Protein AF-A0A0C3DM95-F1 (afdb_monomer_lite)

Organism: NCBI:txid1036808

Structure (mmCIF, N/CA/C/O backbone):
data_AF-A0A0C3DM95-F1
#
_entry.id   AF-A0A0C3DM95-F1
#
loop_
_atom_site.group_PDB
_atom_site.id
_atom_site.type_symbol
_atom_site.label_atom_id
_atom_site.label_alt_id
_atom_site.label_comp_id
_atom_site.label_asym_id
_atom_site.label_entity_id
_atom_site.label_seq_id
_atom_site.pdbx_PDB_ins_code
_atom_site.Cartn_x
_atom_site.Cartn_y
_atom_site.Cartn_z
_atom_site.occupancy
_atom_site.B_iso_or_equiv
_atom_site.auth_seq_id
_atom_site.auth_comp_id
_atom_site.auth_asym_id
_atom_site.auth_atom_id
_atom_site.pdbx_PDB_model_num
ATOM 1 N N . ASN A 1 1 ? -4.110 -12.977 -2.084 1.00 70.25 1 ASN A N 1
ATOM 2 C CA . ASN A 1 1 ? -5.001 -11.834 -2.363 1.00 70.25 1 ASN A CA 1
ATOM 3 C C . ASN A 1 1 ? -4.136 -10.588 -2.513 1.00 70.25 1 ASN A C 1
ATOM 5 O O . ASN A 1 1 ? -3.349 -10.355 -1.607 1.00 70.25 1 ASN A O 1
ATOM 9 N N . LEU A 1 2 ? -4.235 -9.826 -3.613 1.00 78.00 2 LEU A N 1
ATOM 10 C CA . LEU A 1 2 ? -3.469 -8.575 -3.802 1.00 78.00 2 LEU A CA 1
ATOM 11 C C . LEU A 1 2 ? -3.820 -7.512 -2.748 1.00 78.00 2 LEU A C 1
ATOM 13 O O . LEU A 1 2 ? -3.008 -6.643 -2.465 1.00 78.00 2 LEU A O 1
ATOM 17 N N . TYR A 1 3 ? -5.012 -7.613 -2.160 1.00 83.06 3 TYR A N 1
ATOM 18 C CA . TYR A 1 3 ? -5.528 -6.684 -1.156 1.00 83.06 3 TYR A CA 1
ATOM 19 C C . TYR A 1 3 ? -5.445 -7.233 0.269 1.00 83.06 3 TYR A C 1
ATOM 21 O O . TYR A 1 3 ? -6.122 -6.724 1.154 1.00 83.06 3 TYR A O 1
ATOM 29 N N . PHE A 1 4 ? -4.641 -8.275 0.509 1.00 84.06 4 PHE A N 1
ATOM 30 C CA . PHE A 1 4 ? -4.406 -8.770 1.866 1.00 84.06 4 PHE A CA 1
ATOM 31 C C . PHE A 1 4 ? -3.952 -7.609 2.779 1.00 84.06 4 PHE A C 1
ATOM 33 O O . PHE A 1 4 ? -3.126 -6.807 2.341 1.00 84.06 4 PHE A O 1
ATOM 40 N N . PRO A 1 5 ? -4.469 -7.484 4.016 1.00 89.19 5 PRO A N 1
ATOM 41 C CA . PRO A 1 5 ? -5.279 -8.441 4.784 1.00 89.19 5 PRO A CA 1
ATOM 42 C C . PRO A 1 5 ? -6.785 -8.425 4.491 1.00 89.19 5 PRO A C 1
ATOM 44 O O . PRO A 1 5 ? -7.526 -9.184 5.109 1.00 89.19 5 PRO A O 1
ATOM 47 N N . PHE A 1 6 ? -7.265 -7.583 3.583 1.00 90.62 6 PHE A N 1
ATOM 48 C CA . PHE A 1 6 ? -8.685 -7.482 3.245 1.00 90.62 6 PHE A CA 1
ATOM 49 C C . PHE A 1 6 ? -9.107 -8.614 2.301 1.00 90.62 6 PHE A C 1
ATOM 51 O O . PHE A 1 6 ? -8.266 -9.278 1.690 1.00 90.62 6 PHE A O 1
ATOM 58 N N . ALA A 1 7 ? -10.406 -8.878 2.209 1.00 90.75 7 ALA A N 1
ATOM 59 C CA . ALA A 1 7 ? -11.001 -9.930 1.394 1.00 90.75 7 ALA A CA 1
ATOM 60 C C . ALA A 1 7 ? -11.122 -9.528 -0.083 1.00 90.75 7 ALA A C 1
ATOM 62 O O . ALA A 1 7 ? -10.981 -10.382 -0.958 1.00 90.75 7 ALA A O 1
ATOM 63 N N . SER A 1 8 ? -11.310 -8.241 -0.387 1.00 90.62 8 SER A N 1
ATOM 64 C CA . SER A 1 8 ? -11.468 -7.743 -1.760 1.00 90.62 8 SER A CA 1
ATOM 65 C C . SER A 1 8 ? -10.879 -6.341 -1.961 1.00 90.62 8 SER A C 1
ATOM 67 O O . SER A 1 8 ? -10.520 -5.650 -1.007 1.00 90.62 8 SER A O 1
ATOM 69 N N . GLN A 1 9 ? -10.792 -5.913 -3.226 1.00 88.81 9 GLN A N 1
ATOM 70 C CA . GLN A 1 9 ? -10.433 -4.539 -3.588 1.00 88.81 9 GLN A CA 1
ATOM 71 C C . GLN A 1 9 ? -11.410 -3.518 -3.001 1.00 88.81 9 GLN A C 1
ATOM 73 O O . GLN A 1 9 ? -10.986 -2.487 -2.488 1.00 88.81 9 GLN A O 1
ATOM 78 N N . GLU A 1 10 ? -12.708 -3.808 -3.095 1.00 92.06 10 GLU A N 1
ATOM 79 C CA . GLU A 1 10 ? -13.789 -2.939 -2.621 1.00 92.06 10 GLU A CA 1
ATOM 80 C C . GLU A 1 10 ? -13.691 -2.735 -1.108 1.00 92.06 10 GLU A C 1
ATOM 82 O O . GLU A 1 10 ? -13.765 -1.609 -0.617 1.00 92.06 10 GLU A O 1
ATOM 87 N N . GLU A 1 11 ? -13.428 -3.817 -0.369 1.00 93.50 11 GLU A N 1
ATOM 88 C CA . GLU A 1 11 ? -13.202 -3.740 1.068 1.00 93.50 11 GLU A CA 1
ATOM 89 C C . GLU A 1 11 ? -11.944 -2.928 1.399 1.00 93.50 11 GLU A C 1
ATOM 91 O O . GLU A 1 11 ? -11.987 -2.073 2.281 1.00 93.50 11 GLU A O 1
ATOM 96 N N . TRP A 1 12 ? -10.834 -3.148 0.685 1.00 91.38 12 TRP A N 1
ATOM 97 C CA . TRP A 1 12 ? -9.610 -2.367 0.889 1.00 91.38 12 TRP A CA 1
ATOM 98 C C . TRP A 1 12 ? -9.823 -0.874 0.609 1.00 91.38 12 TRP A C 1
ATOM 100 O O . TRP A 1 12 ? -9.322 -0.040 1.359 1.00 91.38 12 TRP A O 1
ATOM 110 N N . GLN A 1 13 ? -10.585 -0.513 -0.428 1.00 91.94 13 GLN A N 1
ATOM 111 C CA . GLN A 1 13 ? -10.917 0.884 -0.726 1.00 91.94 13 GLN A CA 1
ATOM 112 C C . GLN A 1 13 ? -11.727 1.519 0.405 1.00 91.94 13 GLN A C 1
ATOM 114 O O . GLN A 1 13 ? -11.416 2.631 0.832 1.00 91.94 13 GLN A O 1
ATOM 119 N N . PHE A 1 14 ? -12.724 0.800 0.921 1.00 94.00 14 PHE A N 1
ATOM 120 C CA . PHE A 1 14 ? -13.522 1.253 2.055 1.00 94.00 14 PHE A CA 1
ATOM 121 C C . PHE A 1 14 ? -12.672 1.417 3.323 1.00 94.00 14 PHE A C 1
ATOM 123 O O . PHE A 1 14 ? -12.685 2.479 3.943 1.00 94.00 14 PHE A O 1
ATOM 130 N N . ALA A 1 15 ? -11.867 0.409 3.665 1.00 93.81 15 ALA A N 1
ATOM 131 C CA . ALA A 1 15 ? -10.940 0.445 4.792 1.00 93.81 15 ALA A CA 1
ATOM 132 C C . ALA A 1 15 ? -9.930 1.597 4.678 1.00 93.81 15 ALA A C 1
ATOM 134 O O . ALA A 1 15 ? -9.729 2.345 5.632 1.00 93.81 15 ALA A O 1
ATOM 135 N N . SER A 1 16 ? -9.331 1.776 3.499 1.00 91.62 16 SER A N 1
ATOM 136 C CA . SER A 1 16 ? -8.412 2.878 3.212 1.00 91.62 16 SER A CA 1
ATOM 137 C C . SER A 1 16 ? -9.099 4.225 3.408 1.00 91.62 16 SER A C 1
ATOM 139 O O . SER A 1 16 ? -8.566 5.088 4.102 1.00 91.62 16 SER A O 1
ATOM 141 N N . TRP A 1 17 ? -10.309 4.408 2.878 1.00 94.62 17 TRP A N 1
ATOM 142 C CA . TRP A 1 17 ? -11.058 5.644 3.083 1.00 94.62 17 TRP A CA 1
ATOM 143 C C . TRP A 1 17 ? -11.314 5.920 4.571 1.00 94.62 17 TRP A C 1
ATOM 145 O O . TRP A 1 17 ? -11.061 7.034 5.028 1.00 94.62 17 TRP A O 1
ATOM 155 N N . LEU A 1 18 ? -11.717 4.908 5.351 1.00 95.19 18 LEU A N 1
ATOM 156 C CA . LEU A 1 18 ? -11.916 5.050 6.798 1.00 95.19 18 LEU A CA 1
ATOM 157 C C . LEU A 1 18 ? -10.641 5.514 7.509 1.00 95.19 18 LEU A C 1
ATOM 159 O O . LEU A 1 18 ? -10.695 6.457 8.296 1.00 95.19 18 LEU A O 1
ATOM 163 N N . LEU A 1 19 ? -9.492 4.916 7.190 1.00 91.25 19 LEU A N 1
ATOM 164 C CA . LEU A 1 19 ? -8.204 5.260 7.802 1.00 91.25 19 LEU A CA 1
ATOM 165 C C . LEU A 1 19 ? -7.765 6.703 7.506 1.00 91.25 19 LEU A C 1
ATOM 167 O O . LEU A 1 19 ? -7.124 7.329 8.346 1.00 91.25 19 LEU A O 1
ATOM 171 N N . HIS A 1 20 ? -8.138 7.250 6.347 1.00 91.12 20 HIS A N 1
ATOM 172 C CA . HIS A 1 20 ? -7.782 8.614 5.936 1.00 91.12 20 HIS A CA 1
ATOM 173 C C . HIS A 1 20 ? -8.863 9.664 6.249 1.00 91.12 20 HIS A C 1
ATOM 175 O O . HIS A 1 20 ? -8.630 10.857 6.068 1.00 91.12 20 HIS A O 1
ATOM 181 N N . SER A 1 21 ? -10.040 9.251 6.725 1.00 91.94 21 SER A N 1
ATOM 182 C CA . SER A 1 21 ? -11.196 10.131 6.969 1.00 91.94 21 SER A CA 1
ATOM 183 C C . SER A 1 21 ? -11.113 10.974 8.252 1.00 91.94 21 SER A C 1
ATOM 185 O O . SER A 1 21 ? -12.019 11.761 8.524 1.00 91.94 21 SER A O 1
ATOM 187 N N . CYS A 1 22 ? -10.054 10.811 9.057 1.00 91.00 22 CYS A N 1
ATOM 188 C CA . CYS A 1 22 ? -9.891 11.429 10.383 1.00 91.00 22 CYS A CA 1
ATOM 189 C C . CYS A 1 22 ? -11.029 11.115 11.381 1.00 91.00 22 CYS A C 1
ATOM 191 O O . CYS A 1 22 ? -11.179 11.811 12.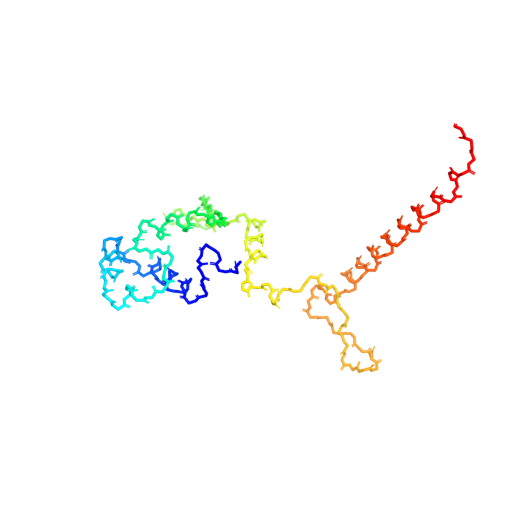387 1.00 91.00 22 CYS A O 1
ATOM 193 N N . LEU A 1 23 ? -11.832 10.075 11.127 1.00 93.31 23 LEU A N 1
ATOM 194 C CA . LEU A 1 23 ? -12.872 9.622 12.048 1.00 93.31 23 LEU A CA 1
ATOM 195 C C . LEU A 1 23 ? -12.256 9.024 13.318 1.00 93.31 23 LEU A C 1
ATOM 197 O O . LEU A 1 23 ? -11.233 8.340 13.281 1.00 93.31 23 LEU A O 1
ATOM 201 N N . SER A 1 24 ? -12.912 9.247 14.458 1.00 94.19 24 SER A N 1
ATOM 202 C CA . SER A 1 24 ? -12.552 8.549 15.693 1.00 94.19 24 SER A CA 1
ATOM 203 C C . SER A 1 24 ? -12.927 7.067 15.600 1.00 94.19 24 SER A C 1
ATOM 205 O O . SER A 1 24 ? -13.871 6.703 14.899 1.00 94.19 24 SER A O 1
ATOM 207 N N . LEU A 1 25 ? -12.242 6.205 16.360 1.00 92.38 25 LEU A N 1
ATOM 208 C CA . LEU A 1 25 ? -12.579 4.775 16.427 1.00 92.38 25 LEU A CA 1
ATOM 209 C C . LEU A 1 25 ? -14.052 4.537 16.794 1.00 92.38 25 LEU A C 1
ATOM 211 O O . LEU A 1 25 ? -14.703 3.702 16.181 1.00 92.38 25 LEU A O 1
ATOM 215 N N . ALA A 1 26 ? -14.598 5.333 17.718 1.00 95.12 26 ALA A N 1
ATOM 216 C CA . ALA A 1 26 ? -16.006 5.250 18.097 1.00 95.12 26 ALA A CA 1
ATOM 217 C C . ALA A 1 26 ? -16.958 5.641 16.951 1.00 95.12 26 ALA A C 1
ATOM 219 O O . ALA A 1 26 ? -18.026 5.050 16.804 1.00 95.12 26 ALA A O 1
ATOM 220 N N . ALA A 1 27 ? -16.584 6.624 16.122 1.00 95.75 27 ALA A N 1
ATOM 221 C CA . ALA A 1 27 ? -17.363 6.987 14.940 1.00 95.75 27 ALA A CA 1
ATOM 222 C C . ALA A 1 27 ? -17.304 5.889 13.865 1.00 95.75 27 ALA A C 1
ATOM 224 O O . ALA A 1 27 ? -18.318 5.617 13.226 1.00 95.75 27 ALA A O 1
ATOM 225 N N . ILE A 1 28 ? -16.153 5.226 13.710 1.00 95.44 28 ILE A N 1
ATOM 226 C CA . ILE A 1 28 ? -16.001 4.058 12.832 1.00 95.44 28 ILE A CA 1
ATOM 227 C C . ILE A 1 28 ? -16.876 2.900 13.332 1.00 95.44 28 ILE A C 1
ATOM 229 O O . ILE A 1 28 ? -17.626 2.338 12.542 1.00 95.44 28 ILE A O 1
ATOM 233 N N . ASP A 1 29 ? -16.852 2.584 14.629 1.00 96.12 29 ASP A N 1
ATOM 234 C CA . ASP A 1 29 ? -17.704 1.540 15.221 1.00 96.12 29 ASP A CA 1
ATOM 235 C C . ASP A 1 29 ? -19.197 1.851 15.022 1.00 96.12 29 ASP A C 1
ATOM 237 O O . ASP A 1 29 ? -19.977 0.985 14.625 1.00 96.12 29 ASP A O 1
ATOM 241 N N . SER A 1 30 ? -19.594 3.111 15.237 1.00 96.50 30 SER A N 1
ATOM 242 C CA . SER A 1 30 ? -20.963 3.581 14.998 1.00 96.50 30 SER A CA 1
ATOM 243 C C . SER A 1 30 ? -21.376 3.409 13.534 1.00 96.50 30 SER A C 1
ATOM 245 O O . SER A 1 30 ? -22.447 2.868 13.256 1.00 96.50 30 SER A O 1
ATOM 247 N N . LEU A 1 31 ? -20.508 3.780 12.588 1.00 95.06 31 LEU A N 1
ATOM 248 C CA . LEU A 1 31 ? -20.739 3.571 11.161 1.00 95.06 31 LEU A CA 1
ATOM 249 C C . LEU A 1 31 ? -20.906 2.078 10.844 1.00 95.06 31 LEU A C 1
ATOM 251 O O . LEU A 1 31 ? -21.916 1.690 10.266 1.00 95.06 31 LEU A O 1
ATOM 255 N N . LEU A 1 32 ? -19.961 1.230 11.258 1.00 94.56 32 LEU A N 1
ATOM 256 C CA . LEU A 1 32 ? -19.987 -0.214 10.991 1.00 94.56 32 LEU A CA 1
ATOM 257 C C . LEU A 1 32 ? -21.199 -0.918 11.629 1.00 94.56 32 LEU A C 1
ATOM 259 O O . LEU A 1 32 ? -21.630 -1.964 11.144 1.00 94.56 32 LEU A O 1
ATOM 263 N N . SER A 1 33 ? -21.802 -0.326 12.666 1.00 94.56 33 SER A N 1
ATOM 264 C CA . SER A 1 33 ? -23.025 -0.832 13.300 1.00 94.56 33 SER A CA 1
ATOM 265 C C . SER A 1 33 ? -24.308 -0.631 12.477 1.00 94.56 33 SER A C 1
ATOM 267 O O . SER A 1 33 ? -25.334 -1.242 12.800 1.00 94.56 33 SER A O 1
ATOM 269 N N . LEU A 1 34 ? -24.272 0.183 11.412 1.00 95.94 34 LEU A N 1
ATOM 270 C CA . LEU A 1 34 ? -25.424 0.435 10.545 1.00 95.94 34 LEU A CA 1
ATOM 271 C C . LEU A 1 34 ? -25.850 -0.838 9.797 1.00 95.94 34 LEU A C 1
ATOM 273 O O . LEU A 1 34 ? -25.033 -1.539 9.200 1.00 95.94 34 LEU A O 1
ATOM 277 N N . ASP A 1 35 ? -27.157 -1.106 9.746 1.00 93.94 35 ASP A N 1
ATOM 278 C CA . ASP A 1 35 ? -27.692 -2.348 9.164 1.00 93.94 35 ASP A CA 1
ATOM 279 C C . ASP A 1 35 ? -27.401 -2.514 7.669 1.00 93.94 35 ASP A C 1
ATOM 281 O O . ASP A 1 35 ? -27.366 -3.637 7.166 1.00 93.94 35 ASP A O 1
ATOM 285 N N . ILE A 1 36 ? -27.174 -1.409 6.954 1.00 93.12 36 ILE A N 1
ATOM 286 C CA . ILE A 1 36 ? -26.749 -1.453 5.554 1.00 93.12 36 ILE A CA 1
ATOM 287 C C . ILE A 1 36 ? -25.348 -2.060 5.413 1.00 93.12 36 ILE A C 1
ATOM 289 O O . ILE A 1 36 ? -25.127 -2.870 4.516 1.00 93.12 36 ILE A O 1
ATOM 293 N N . LEU A 1 37 ? -24.432 -1.740 6.334 1.00 91.81 37 LEU A N 1
ATOM 294 C CA . LEU A 1 37 ? -23.059 -2.240 6.318 1.00 91.81 37 LEU A CA 1
ATOM 295 C C . LEU A 1 37 ? -22.973 -3.673 6.842 1.00 91.81 37 LEU A C 1
ATOM 297 O O . LEU A 1 37 ? -22.208 -4.452 6.288 1.00 91.81 37 LEU A O 1
ATOM 301 N N . LYS A 1 38 ? -23.830 -4.076 7.792 1.00 87.50 38 LYS A N 1
ATOM 302 C CA . LYS A 1 38 ? -23.936 -5.476 8.268 1.00 87.50 38 LYS A CA 1
ATOM 303 C C . LYS A 1 38 ? -24.228 -6.502 7.173 1.00 87.50 38 LYS A C 1
ATOM 305 O O . LYS A 1 38 ? -23.969 -7.686 7.353 1.00 87.50 38 LYS A O 1
ATOM 310 N N . ARG A 1 39 ? -24.803 -6.067 6.050 1.00 88.81 39 ARG A N 1
ATOM 311 C CA . ARG A 1 39 ? -25.101 -6.933 4.899 1.00 88.81 39 ARG A CA 1
ATOM 312 C C . ARG A 1 39 ? -23.898 -7.126 3.977 1.00 88.81 39 ARG A C 1
ATOM 314 O O . ARG A 1 39 ? -23.946 -7.995 3.111 1.00 88.81 39 ARG A O 1
ATOM 321 N N . MET A 1 40 ? -22.853 -6.315 4.127 1.00 89.81 40 MET A N 1
ATOM 322 C CA . MET A 1 40 ? -21.648 -6.410 3.313 1.00 89.81 40 MET A CA 1
ATOM 323 C C . MET A 1 40 ? -20.719 -7.501 3.861 1.00 89.81 40 MET A C 1
ATOM 325 O O . MET A 1 40 ? -20.616 -7.661 5.076 1.00 89.81 40 MET A O 1
ATOM 329 N N . PRO A 1 41 ? -20.013 -8.249 2.999 1.00 89.44 41 PRO A N 1
ATOM 330 C CA . PRO A 1 41 ? -19.066 -9.272 3.430 1.00 89.44 41 PRO A CA 1
ATOM 331 C C . PRO A 1 41 ? -17.741 -8.634 3.884 1.00 89.44 41 PRO A C 1
ATOM 333 O O . PRO A 1 41 ? -16.701 -8.833 3.258 1.00 89.44 41 PRO A O 1
ATOM 336 N N . LEU A 1 42 ? -17.782 -7.830 4.950 1.00 92.00 42 LEU A N 1
ATOM 337 C CA . LEU A 1 42 ? -16.592 -7.233 5.549 1.00 92.00 42 LEU A CA 1
ATOM 338 C C . LEU A 1 42 ? -15.870 -8.251 6.432 1.00 92.00 42 LEU A C 1
ATOM 340 O O . LEU A 1 42 ? -16.467 -9.065 7.138 1.00 92.00 42 LEU A O 1
ATOM 344 N N . SER A 1 43 ? -14.550 -8.176 6.401 1.00 92.62 43 SER A N 1
ATOM 345 C CA . SER A 1 43 ? -13.637 -8.974 7.205 1.00 92.62 43 SER A CA 1
ATOM 346 C C . SER A 1 43 ? -13.360 -8.339 8.580 1.00 92.62 43 SER A C 1
ATOM 348 O O . SER A 1 43 ? -12.736 -8.972 9.434 1.00 92.62 43 SER A O 1
ATOM 350 N N . PHE A 1 44 ? -13.833 -7.112 8.819 1.00 93.88 44 PHE A N 1
ATOM 351 C CA . PHE A 1 44 ? -13.771 -6.398 10.096 1.00 93.88 44 PHE A CA 1
ATOM 352 C C . PHE A 1 44 ? -15.099 -5.689 10.391 1.00 93.88 44 PHE A C 1
ATOM 354 O O . PHE A 1 44 ? -15.776 -5.217 9.478 1.00 93.88 44 PHE A O 1
ATOM 361 N N . TRP A 1 45 ? -15.441 -5.580 11.672 1.00 94.31 45 TRP A N 1
ATOM 362 C CA . TRP A 1 45 ? -16.683 -4.972 12.162 1.00 94.31 45 TRP A CA 1
ATOM 363 C C . TRP A 1 45 ? -16.465 -3.928 13.253 1.00 94.31 45 TRP A C 1
ATOM 365 O O . TRP A 1 45 ? -17.406 -3.243 13.647 1.00 94.31 45 TRP A O 1
ATOM 375 N N . THR A 1 46 ? -15.223 -3.767 13.709 1.00 94.12 46 THR A N 1
ATOM 376 C CA . THR A 1 46 ? -14.830 -2.709 14.642 1.00 94.12 46 THR A CA 1
ATOM 377 C C . THR A 1 46 ? -13.616 -1.950 14.123 1.00 94.12 46 THR A C 1
ATOM 379 O O . THR A 1 46 ? -12.782 -2.485 13.386 1.00 94.12 46 THR A O 1
ATOM 382 N N . GLY A 1 47 ? -13.464 -0.701 14.550 1.00 93.62 47 GLY A N 1
ATOM 383 C CA . GLY A 1 47 ? -12.272 0.097 14.299 1.00 93.62 47 GLY A CA 1
ATOM 384 C C . GLY A 1 47 ? -11.011 -0.556 14.876 1.00 93.62 47 GLY A C 1
ATOM 385 O O . GLY A 1 47 ? -9.939 -0.437 14.289 1.00 93.62 47 GLY A O 1
ATOM 386 N N . LYS A 1 48 ? -11.133 -1.309 15.980 1.00 94.88 48 LYS A N 1
ATOM 387 C CA . LYS A 1 48 ? -10.020 -2.096 16.538 1.00 94.88 48 LYS A CA 1
ATOM 388 C C . LYS A 1 48 ? -9.599 -3.242 15.625 1.00 94.88 48 LYS A C 1
ATOM 390 O O . LYS A 1 48 ? -8.408 -3.434 15.418 1.00 94.88 48 LYS A O 1
ATOM 395 N N . GLU A 1 49 ? -10.549 -3.989 15.070 1.00 95.38 49 GLU A N 1
ATOM 396 C CA . GLU A 1 49 ? -10.246 -5.046 14.096 1.00 95.38 49 GLU A CA 1
ATOM 397 C C . GLU A 1 49 ? -9.621 -4.473 12.824 1.00 95.38 49 GLU A C 1
ATOM 399 O O . GLU A 1 49 ? -8.677 -5.053 12.287 1.00 95.38 49 GLU A O 1
ATOM 404 N N . LEU A 1 50 ? -10.104 -3.313 12.368 1.00 94.69 50 LEU A N 1
ATOM 405 C CA . LEU A 1 50 ? -9.501 -2.586 11.257 1.00 94.69 50 LEU A CA 1
ATOM 406 C C . LEU A 1 50 ? -8.040 -2.219 11.562 1.00 94.69 50 LEU A C 1
ATOM 408 O O . LEU A 1 50 ? -7.166 -2.506 10.747 1.00 94.69 50 LEU A O 1
ATOM 412 N N . GLN A 1 51 ? -7.759 -1.640 12.733 1.00 92.88 51 GLN A N 1
ATOM 413 C CA . GLN A 1 51 ? -6.388 -1.317 13.148 1.00 92.88 51 GLN A CA 1
ATOM 414 C C . GLN A 1 51 ? -5.507 -2.562 13.242 1.00 92.88 51 GLN A C 1
ATOM 416 O O . GLN A 1 51 ? -4.442 -2.588 12.635 1.00 92.88 51 GLN A O 1
ATOM 421 N N . ALA A 1 52 ? -5.976 -3.617 13.910 1.00 93.75 52 ALA A N 1
ATOM 422 C CA . ALA A 1 52 ? -5.236 -4.869 14.042 1.00 93.75 52 ALA A CA 1
ATOM 423 C C . ALA A 1 52 ? -4.883 -5.473 12.675 1.00 93.75 52 ALA A C 1
ATOM 425 O O . ALA A 1 52 ? -3.785 -5.987 12.482 1.00 93.75 52 ALA A O 1
ATOM 426 N N . ARG A 1 53 ? -5.784 -5.377 11.690 1.00 92.81 53 ARG A N 1
ATOM 427 C CA . ARG A 1 53 ? -5.493 -5.785 10.310 1.00 92.81 53 ARG A CA 1
ATOM 428 C C . ARG A 1 53 ? -4.409 -4.915 9.690 1.00 92.81 53 ARG A C 1
ATOM 430 O O . ARG A 1 53 ? -3.466 -5.457 9.124 1.00 92.81 53 ARG A O 1
ATOM 437 N N . VAL A 1 54 ? -4.503 -3.595 9.807 1.00 89.69 54 VAL A N 1
ATOM 438 C CA . VAL A 1 54 ? -3.471 -2.682 9.288 1.00 89.69 54 VAL A CA 1
ATOM 439 C C . VAL A 1 54 ? -2.107 -2.975 9.911 1.00 89.69 54 VAL A C 1
ATOM 441 O O . VAL A 1 54 ? -1.112 -2.972 9.198 1.00 89.69 54 VAL A O 1
ATOM 444 N N . GLU A 1 55 ? -2.054 -3.318 11.195 1.00 90.62 55 GLU A N 1
ATOM 445 C CA . GLU A 1 55 ? -0.818 -3.699 11.890 1.00 90.62 55 GLU A CA 1
ATOM 446 C C . GLU A 1 55 ? -0.185 -4.995 11.355 1.00 90.62 55 GLU A C 1
ATOM 448 O O . GLU A 1 55 ? 1.011 -5.207 11.541 1.00 90.62 55 GLU A O 1
ATOM 453 N N . THR A 1 56 ? -0.939 -5.852 10.652 1.00 88.88 56 THR A N 1
ATOM 454 C CA . THR A 1 56 ? -0.368 -7.030 9.967 1.00 88.88 56 THR A CA 1
ATOM 455 C C . THR A 1 56 ? 0.355 -6.691 8.666 1.00 88.88 56 THR A C 1
ATOM 457 O O . THR A 1 56 ? 1.073 -7.540 8.130 1.00 88.88 56 THR A O 1
ATOM 460 N N . LEU A 1 57 ? 0.156 -5.485 8.126 1.00 83.88 57 LEU A N 1
ATOM 461 C CA . LEU A 1 57 ? 0.849 -5.060 6.917 1.00 83.88 57 LEU A CA 1
ATOM 462 C C . LEU A 1 57 ? 2.341 -4.870 7.208 1.00 83.88 57 LEU A C 1
ATOM 464 O O . LEU A 1 57 ? 2.712 -4.442 8.304 1.00 83.88 57 LEU A O 1
ATOM 468 N N . PRO A 1 58 ? 3.216 -5.160 6.228 1.00 78.75 58 PRO A N 1
ATOM 469 C CA . PRO A 1 58 ? 4.625 -4.850 6.381 1.00 78.75 58 PRO A CA 1
ATOM 470 C C . PRO A 1 58 ? 4.781 -3.348 6.662 1.00 78.75 58 PRO A C 1
ATOM 472 O O . PRO A 1 58 ? 4.102 -2.534 6.025 1.00 78.75 58 PRO A O 1
ATOM 475 N N . PRO A 1 59 ? 5.657 -2.965 7.604 1.00 77.88 59 PRO A N 1
ATOM 476 C CA . PRO A 1 59 ? 5.878 -1.564 7.911 1.00 77.88 59 PRO A CA 1
ATOM 477 C C . PRO A 1 59 ? 6.352 -0.832 6.653 1.00 77.88 59 PRO A C 1
ATOM 479 O O . PRO A 1 59 ? 7.206 -1.320 5.910 1.00 77.88 59 PRO A O 1
ATOM 482 N N . GLY A 1 60 ? 5.772 0.343 6.412 1.00 80.50 60 GLY A N 1
ATOM 483 C CA . GLY A 1 60 ? 6.225 1.235 5.353 1.00 80.50 60 GLY A CA 1
ATOM 484 C C . GLY A 1 60 ? 7.602 1.840 5.659 1.00 80.50 60 GLY A C 1
ATOM 485 O O . GLY A 1 60 ? 8.138 1.660 6.755 1.00 80.50 60 GLY A O 1
ATOM 486 N N . PRO A 1 61 ? 8.177 2.598 4.711 1.00 88.00 61 PRO A N 1
ATOM 487 C CA . PRO A 1 61 ? 9.436 3.290 4.940 1.00 88.00 61 PRO A CA 1
ATOM 488 C C . PRO A 1 61 ? 9.290 4.295 6.089 1.00 88.00 61 PRO A C 1
ATOM 490 O O . PRO A 1 61 ? 8.402 5.150 6.081 1.00 88.00 61 PRO A O 1
ATOM 493 N N . THR A 1 62 ? 10.179 4.192 7.074 1.00 90.12 62 THR A N 1
ATOM 494 C CA . THR A 1 62 ? 10.165 5.055 8.259 1.00 90.12 62 THR A CA 1
ATOM 495 C C . THR A 1 62 ? 10.619 6.466 7.904 1.00 90.12 62 THR A C 1
ATOM 497 O O . THR A 1 62 ? 11.725 6.661 7.394 1.00 90.12 62 THR A O 1
ATOM 500 N N . TRP A 1 63 ? 9.794 7.459 8.242 1.00 90.75 63 TRP A N 1
ATOM 501 C CA . TRP A 1 63 ? 10.174 8.866 8.161 1.00 90.75 63 TRP A CA 1
ATOM 502 C C . TRP A 1 63 ? 11.153 9.223 9.278 1.00 90.75 63 TRP A C 1
ATOM 504 O O . TRP A 1 63 ? 10.863 9.079 10.465 1.00 90.75 63 TRP A O 1
ATOM 514 N N . LEU A 1 64 ? 12.316 9.725 8.886 1.00 93.38 64 LEU A N 1
ATOM 515 C CA . LEU A 1 64 ? 13.362 10.238 9.756 1.00 93.38 64 LEU A CA 1
ATOM 516 C C . LEU A 1 64 ? 13.362 11.762 9.696 1.00 93.38 64 LEU A C 1
ATOM 518 O O . LEU A 1 64 ? 13.099 12.356 8.652 1.0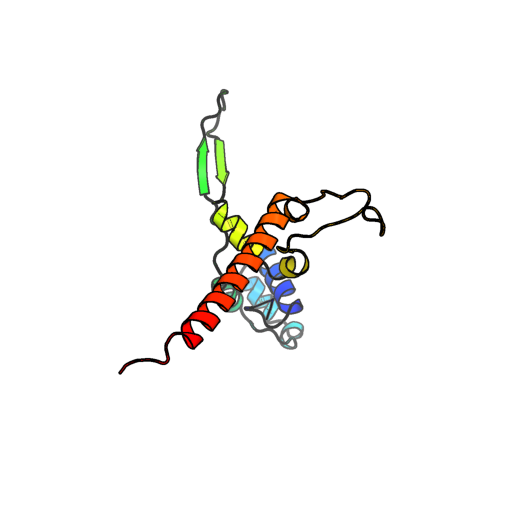0 93.38 64 LEU A O 1
ATOM 522 N N . CYS A 1 65 ? 13.694 12.399 10.815 1.00 94.44 65 CYS A N 1
ATOM 523 C CA . CYS A 1 65 ? 13.813 13.847 10.916 1.00 94.44 65 CYS A CA 1
ATOM 524 C C . CYS A 1 65 ? 15.215 14.209 11.399 1.00 94.44 65 CYS A C 1
ATOM 526 O O . CYS A 1 65 ? 15.703 13.650 12.383 1.00 94.44 65 CYS A O 1
ATOM 528 N N . LYS A 1 66 ? 15.871 15.145 10.712 1.00 94.12 66 LYS A N 1
ATOM 529 C CA . LYS A 1 66 ? 17.179 15.668 11.111 1.00 94.12 66 LYS A CA 1
ATOM 530 C C . LYS A 1 66 ? 17.159 17.199 11.109 1.00 94.12 66 LYS A C 1
ATOM 532 O O . LYS A 1 66 ? 16.742 17.780 10.105 1.00 94.12 66 LYS A O 1
ATOM 537 N N . PRO A 1 67 ? 17.624 17.866 12.181 1.00 93.81 67 PRO A N 1
ATOM 538 C CA . PRO A 1 67 ? 17.836 19.306 12.143 1.00 93.81 67 PRO A CA 1
ATOM 539 C C . PRO A 1 67 ? 18.948 19.633 11.140 1.00 93.81 67 PRO A C 1
ATOM 541 O O . PRO A 1 67 ? 19.978 18.955 11.078 1.00 93.81 67 PRO A O 1
ATOM 544 N N . MET A 1 68 ? 18.724 20.657 10.329 1.00 91.12 68 MET A N 1
ATOM 545 C CA . MET A 1 68 ? 19.649 21.121 9.309 1.00 91.12 68 MET A CA 1
ATOM 546 C C . MET A 1 68 ? 19.902 22.610 9.506 1.00 91.12 68 MET A C 1
ATOM 548 O O . MET A 1 68 ? 18.962 23.391 9.624 1.00 91.12 68 MET A O 1
ATOM 552 N N . GLU A 1 69 ? 21.179 22.983 9.482 1.00 84.94 69 GLU A N 1
ATOM 553 C CA . GLU A 1 69 ? 21.615 24.376 9.486 1.00 84.94 69 GLU A CA 1
ATOM 554 C C . GLU A 1 69 ? 21.766 24.845 8.031 1.00 84.94 69 GLU A C 1
ATOM 556 O O . GLU A 1 69 ? 22.706 24.427 7.340 1.00 84.94 69 GLU A O 1
ATOM 561 N N . PRO A 1 70 ? 20.827 25.645 7.499 1.00 84.25 70 PRO A N 1
ATOM 562 C CA . PRO A 1 70 ? 20.982 26.206 6.168 1.00 84.25 70 PRO A CA 1
ATOM 563 C C . PRO A 1 70 ? 22.148 27.203 6.144 1.00 84.25 70 PRO A C 1
ATOM 565 O O . PRO A 1 70 ? 22.457 27.866 7.127 1.00 84.25 70 PRO A O 1
ATOM 568 N N . LYS A 1 71 ? 22.787 27.362 4.978 1.00 83.81 71 LYS A N 1
ATOM 569 C CA . LYS A 1 71 ? 23.904 28.312 4.795 1.00 83.81 71 LYS A CA 1
ATOM 570 C C . LYS A 1 71 ? 23.508 29.789 4.983 1.00 83.81 71 LYS A C 1
ATOM 572 O O . LYS A 1 71 ? 24.389 30.638 5.056 1.00 83.81 71 LYS A O 1
ATOM 577 N N . GLY A 1 72 ? 22.213 30.102 5.003 1.00 83.56 72 GLY A N 1
ATOM 578 C CA . GLY A 1 72 ? 21.682 31.449 5.218 1.00 83.56 72 GLY A CA 1
ATOM 579 C C . GLY A 1 72 ? 21.020 31.583 6.588 1.00 83.56 72 GLY A C 1
ATOM 580 O O . GLY A 1 72 ? 20.577 30.594 7.162 1.00 83.56 72 GLY A O 1
ATOM 581 N N . ALA A 1 73 ? 20.920 32.811 7.096 1.00 80.75 73 ALA A N 1
ATOM 582 C CA . ALA A 1 73 ? 20.295 33.070 8.388 1.00 80.75 73 ALA A CA 1
ATOM 583 C C . ALA A 1 73 ? 18.786 32.764 8.347 1.00 80.75 73 ALA A C 1
ATOM 585 O O . ALA A 1 73 ? 18.010 33.483 7.716 1.00 80.75 73 ALA A O 1
ATOM 586 N N . THR A 1 74 ? 18.362 31.717 9.052 1.00 81.38 74 THR A N 1
ATOM 587 C CA . THR A 1 74 ? 16.952 31.412 9.323 1.00 81.38 74 THR A CA 1
ATOM 588 C C . THR A 1 74 ? 16.642 31.652 10.795 1.00 81.38 74 THR A C 1
ATOM 590 O O . THR A 1 74 ? 17.427 31.298 11.666 1.00 81.38 74 THR A O 1
ATOM 593 N N . LYS A 1 75 ? 15.479 32.248 11.092 1.00 83.00 75 LYS A N 1
ATOM 594 C CA . LYS A 1 75 ? 15.044 32.495 12.481 1.00 83.00 75 LYS A CA 1
ATOM 595 C C . LYS A 1 75 ? 14.749 31.209 13.263 1.00 83.00 75 LYS A C 1
ATOM 597 O O . LYS A 1 75 ? 14.868 31.213 14.480 1.00 83.00 75 LYS A O 1
ATOM 602 N N . ASN A 1 76 ? 14.366 30.141 12.564 1.00 84.56 76 ASN A N 1
ATOM 603 C CA . ASN A 1 76 ? 13.980 28.859 13.146 1.00 84.56 76 ASN A CA 1
ATOM 604 C C . ASN A 1 76 ? 14.869 27.743 12.583 1.00 84.56 76 ASN A C 1
ATOM 606 O O . ASN A 1 76 ? 15.294 27.822 11.427 1.00 84.56 76 ASN A O 1
ATOM 610 N N . THR A 1 77 ? 15.090 26.691 13.374 1.00 84.62 77 THR A N 1
ATOM 611 C CA . THR A 1 77 ? 15.744 25.458 12.920 1.00 84.62 77 THR A CA 1
ATOM 612 C C . THR A 1 77 ? 14.923 24.811 11.807 1.00 84.62 77 THR A C 1
ATOM 614 O O . THR A 1 77 ? 13.714 24.614 11.942 1.00 84.62 77 THR A O 1
ATOM 617 N N . VAL A 1 78 ? 15.578 24.478 10.695 1.00 90.56 78 VAL A N 1
ATOM 618 C CA . VAL A 1 78 ? 14.944 23.768 9.581 1.00 90.56 78 VAL A CA 1
ATOM 619 C C . VAL A 1 78 ? 15.069 22.269 9.827 1.00 90.56 78 VAL A C 1
ATOM 621 O O . VAL A 1 78 ? 16.149 21.766 10.127 1.00 90.56 78 VAL A O 1
ATOM 624 N N . HIS A 1 79 ? 13.966 21.540 9.682 1.00 93.00 79 HIS A N 1
ATOM 625 C CA . HIS A 1 79 ? 13.941 20.087 9.820 1.00 93.00 79 HIS A CA 1
ATOM 626 C C . HIS A 1 79 ? 13.866 19.425 8.442 1.00 93.00 79 HIS A C 1
ATOM 628 O O . HIS A 1 79 ? 12.960 19.709 7.660 1.00 93.00 79 HIS A O 1
ATOM 634 N N . LEU A 1 80 ? 14.818 18.538 8.148 1.00 92.94 80 LEU A N 1
ATOM 635 C CA . LEU A 1 80 ? 14.796 17.681 6.968 1.00 92.94 80 LEU A CA 1
ATOM 636 C C . LEU A 1 80 ? 14.085 16.374 7.312 1.00 92.94 80 LEU A C 1
ATOM 638 O O . LEU A 1 80 ? 14.579 15.600 8.135 1.00 92.94 80 LEU A O 1
ATOM 642 N N . PHE A 1 81 ? 12.968 16.124 6.636 1.00 93.69 81 PHE A N 1
ATOM 643 C CA . PHE A 1 81 ? 12.271 14.844 6.671 1.00 93.69 81 PHE A CA 1
ATOM 644 C C . PHE A 1 81 ? 12.715 13.992 5.484 1.00 93.69 81 PHE A C 1
ATOM 646 O O . PHE A 1 81 ? 12.693 14.454 4.344 1.00 93.69 81 PHE A O 1
ATOM 653 N N . TYR A 1 82 ? 13.147 12.763 5.743 1.00 93.00 82 TYR A N 1
ATOM 654 C CA . TYR A 1 82 ? 13.619 11.840 4.713 1.00 93.00 82 TYR A CA 1
ATOM 655 C C . TYR A 1 82 ? 13.347 10.391 5.113 1.00 93.00 82 TYR A C 1
ATOM 657 O O . TYR A 1 82 ? 13.198 10.089 6.292 1.00 93.00 82 TYR A O 1
ATOM 665 N N . CYS A 1 83 ? 13.325 9.490 4.137 1.00 93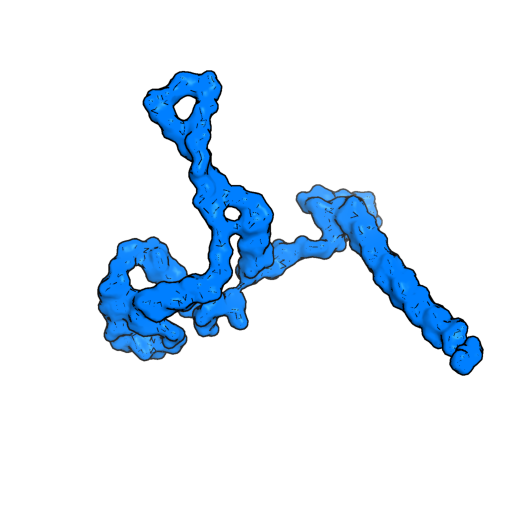.56 83 CYS A N 1
ATOM 666 C CA . CYS A 1 83 ? 13.251 8.049 4.362 1.00 93.56 83 CYS A CA 1
ATOM 667 C C . CYS A 1 83 ? 14.513 7.375 3.817 1.00 93.56 83 CYS A C 1
ATOM 669 O O . CYS A 1 83 ? 15.185 7.916 2.934 1.00 93.56 83 CYS A O 1
ATOM 671 N N . GLN A 1 84 ? 14.832 6.184 4.323 1.00 91.88 84 GLN A N 1
ATOM 672 C CA . GLN A 1 84 ? 15.900 5.373 3.744 1.00 91.88 84 GLN A CA 1
ATOM 673 C C . GLN A 1 84 ? 15.505 4.931 2.332 1.00 91.88 84 GLN A C 1
ATOM 675 O O . GLN A 1 84 ? 14.446 4.343 2.121 1.00 91.88 84 GLN A O 1
ATOM 680 N N . LEU A 1 85 ? 16.370 5.220 1.356 1.00 90.69 85 LEU A N 1
ATOM 681 C CA . LEU A 1 85 ? 16.067 5.008 -0.061 1.00 90.69 85 LEU A CA 1
ATOM 682 C C . LEU A 1 85 ? 15.741 3.542 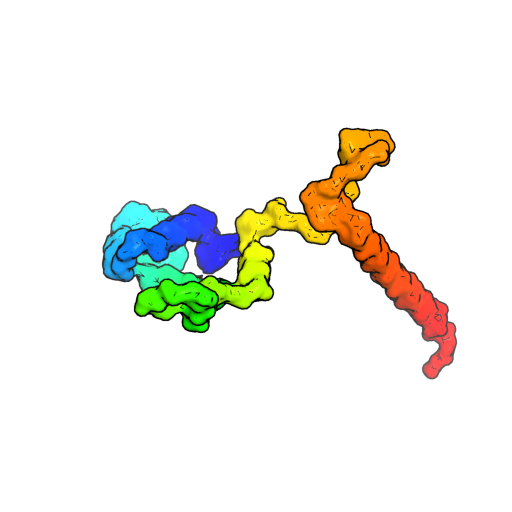-0.378 1.00 90.69 85 LEU A C 1
ATOM 684 O O . LEU A 1 85 ? 14.819 3.275 -1.144 1.00 90.69 85 LEU A O 1
ATOM 688 N N . LEU A 1 86 ? 16.483 2.600 0.213 1.00 89.31 86 LEU A N 1
ATOM 689 C CA . LEU A 1 86 ? 16.264 1.169 -0.008 1.00 89.31 86 LEU A CA 1
ATOM 690 C C . LEU A 1 86 ? 14.887 0.720 0.493 1.00 89.31 86 LEU A C 1
ATOM 692 O O . LEU A 1 86 ? 14.191 0.015 -0.235 1.00 89.31 86 LEU A O 1
ATOM 696 N N . ASP A 1 87 ? 14.460 1.201 1.661 1.00 87.56 87 ASP A N 1
ATOM 697 C CA . ASP A 1 87 ? 13.144 0.885 2.224 1.00 87.56 87 ASP A CA 1
ATOM 698 C C . ASP A 1 87 ? 12.024 1.436 1.334 1.00 87.56 87 ASP A C 1
ATOM 700 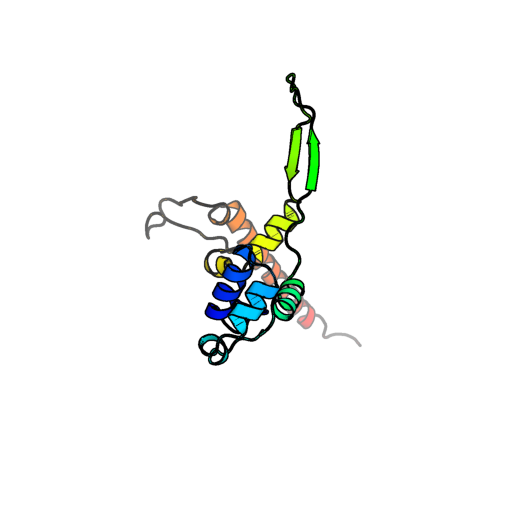O O . ASP A 1 87 ? 11.038 0.752 1.064 1.00 87.56 87 ASP A O 1
ATOM 704 N N . CYS A 1 88 ? 12.195 2.654 0.806 1.00 89.38 88 CYS A N 1
ATOM 705 C CA . CYS A 1 88 ? 11.251 3.237 -0.145 1.00 89.38 88 CYS A CA 1
ATOM 706 C C . CYS A 1 88 ? 11.150 2.420 -1.434 1.00 89.38 88 CYS A C 1
ATOM 708 O O . CYS A 1 88 ? 10.044 2.165 -1.906 1.00 89.38 88 CYS A O 1
ATOM 710 N N . ILE A 1 89 ? 12.286 2.005 -2.004 1.00 88.06 89 ILE A N 1
ATOM 711 C CA . ILE A 1 89 ? 12.305 1.183 -3.219 1.00 88.06 89 ILE A CA 1
ATOM 712 C C . ILE A 1 89 ? 11.630 -0.160 -2.938 1.00 88.06 89 ILE A C 1
ATOM 714 O O . ILE A 1 89 ? 10.762 -0.570 -3.701 1.00 88.06 89 ILE A O 1
ATOM 718 N N . GLN A 1 90 ? 11.962 -0.828 -1.835 1.00 85.19 90 GLN A N 1
ATOM 719 C CA . GLN A 1 90 ? 11.350 -2.104 -1.473 1.00 85.19 90 GLN A CA 1
ATOM 720 C C . GLN A 1 90 ? 9.833 -1.977 -1.272 1.00 85.19 90 GLN A C 1
ATOM 722 O O . GLN A 1 90 ? 9.075 -2.814 -1.765 1.00 85.19 90 GLN A O 1
ATOM 727 N N . ALA A 1 91 ? 9.370 -0.914 -0.614 1.00 85.25 91 ALA A N 1
ATOM 728 C CA . ALA A 1 91 ? 7.945 -0.644 -0.445 1.00 85.25 91 ALA A CA 1
ATOM 729 C C . ALA A 1 91 ? 7.248 -0.371 -1.789 1.00 85.25 91 ALA A C 1
ATOM 731 O O . ALA A 1 91 ? 6.177 -0.910 -2.052 1.00 85.25 91 ALA A O 1
ATOM 732 N N . LEU A 1 92 ? 7.879 0.401 -2.677 1.00 85.81 92 LEU A N 1
ATOM 733 C CA . LEU A 1 92 ? 7.333 0.696 -4.002 1.00 85.81 92 LEU A CA 1
ATOM 734 C C . LEU A 1 92 ? 7.236 -0.569 -4.865 1.00 85.81 92 LEU A C 1
ATOM 736 O O . LEU A 1 92 ? 6.206 -0.828 -5.479 1.00 85.81 92 LEU A O 1
ATOM 740 N N . LEU A 1 93 ? 8.295 -1.379 -4.892 1.00 83.88 93 LEU A N 1
ATOM 741 C CA . LEU A 1 93 ? 8.360 -2.591 -5.710 1.00 83.88 93 LEU A CA 1
ATOM 742 C C . LEU A 1 93 ? 7.488 -3.731 -5.178 1.00 83.88 93 LEU A C 1
ATOM 744 O O . LEU A 1 93 ? 7.074 -4.592 -5.950 1.00 83.88 93 LEU A O 1
ATOM 748 N N . SER A 1 94 ? 7.194 -3.739 -3.879 1.00 79.50 94 SER A N 1
ATOM 749 C CA . SER A 1 94 ? 6.260 -4.696 -3.280 1.00 79.50 94 SER A CA 1
ATOM 750 C C . SER A 1 94 ? 4.793 -4.292 -3.454 1.00 79.50 94 SER A C 1
ATOM 752 O O . SER A 1 94 ? 3.910 -5.092 -3.147 1.00 79.50 94 SER A O 1
ATOM 754 N N . HIS A 1 95 ? 4.514 -3.093 -3.982 1.00 80.69 95 HIS A N 1
ATOM 755 C CA . HIS A 1 95 ? 3.157 -2.586 -4.119 1.00 80.69 95 HIS A CA 1
ATOM 756 C C . HIS A 1 95 ? 2.370 -3.359 -5.200 1.00 80.69 95 HIS A C 1
ATOM 758 O O . HIS A 1 95 ? 2.654 -3.215 -6.394 1.00 80.69 95 HIS A O 1
ATOM 764 N N . PRO A 1 96 ? 1.308 -4.108 -4.840 1.00 76.12 96 PRO A N 1
ATOM 765 C CA . PRO A 1 96 ? 0.605 -4.986 -5.779 1.00 76.12 96 PRO A CA 1
ATOM 766 C C . PRO A 1 96 ? -0.011 -4.249 -6.975 1.00 76.12 96 PRO A C 1
ATOM 768 O O . PRO A 1 96 ? 0.007 -4.762 -8.090 1.00 76.12 96 PRO A O 1
ATOM 771 N N . LEU A 1 97 ? -0.503 -3.019 -6.767 1.00 80.19 97 LEU A N 1
ATOM 772 C CA . LEU A 1 97 ? -1.052 -2.187 -7.851 1.00 80.19 97 LEU A CA 1
ATOM 773 C C . LEU A 1 97 ? -0.007 -1.756 -8.890 1.00 80.19 97 LEU A C 1
ATOM 775 O O . LEU A 1 97 ? -0.376 -1.434 -10.013 1.00 80.19 97 LEU A O 1
ATOM 779 N N . LEU A 1 98 ? 1.280 -1.737 -8.534 1.00 82.75 98 LEU A N 1
ATOM 780 C CA . LEU A 1 98 ? 2.345 -1.363 -9.461 1.00 82.75 98 LEU A CA 1
ATOM 781 C C . LEU A 1 98 ? 2.912 -2.572 -10.205 1.00 82.75 98 LEU A C 1
ATOM 783 O O . LEU A 1 98 ? 3.524 -2.392 -11.253 1.00 82.75 98 LEU A O 1
ATOM 787 N N . ALA A 1 99 ? 2.671 -3.795 -9.723 1.00 80.69 99 ALA A N 1
ATOM 788 C CA . ALA A 1 99 ? 3.202 -5.013 -10.330 1.00 80.69 99 ALA A CA 1
ATOM 789 C C . ALA A 1 99 ? 2.918 -5.142 -11.845 1.00 80.69 99 ALA A C 1
ATOM 791 O O . ALA A 1 99 ? 3.840 -5.512 -12.569 1.00 80.69 99 ALA A O 1
ATOM 792 N N . PRO A 1 100 ? 1.727 -4.788 -12.379 1.00 85.62 100 PRO A N 1
ATOM 793 C CA . PRO A 1 100 ? 1.477 -4.830 -13.826 1.00 85.62 100 PRO A CA 1
ATOM 794 C C . PRO A 1 100 ? 2.226 -3.751 -14.623 1.00 85.62 100 PRO A C 1
ATOM 796 O O . PRO A 1 100 ? 2.388 -3.878 -15.834 1.00 85.62 100 PRO A O 1
ATOM 799 N N . HIS A 1 101 ? 2.649 -2.676 -13.958 1.00 85.25 101 HIS A N 1
ATOM 800 C CA . HIS A 1 101 ? 3.296 -1.511 -14.565 1.00 85.25 101 HIS A CA 1
ATOM 801 C C . HIS A 1 101 ? 4.819 -1.531 -14.423 1.00 85.25 101 HIS A C 1
ATOM 803 O O . HIS A 1 101 ? 5.503 -0.705 -15.023 1.00 85.25 101 HIS A O 1
ATOM 809 N N . ILE A 1 102 ? 5.362 -2.468 -13.646 1.00 83.75 102 ILE A N 1
ATOM 810 C CA . ILE A 1 102 ? 6.797 -2.626 -13.448 1.00 83.75 102 ILE A CA 1
ATOM 811 C C . ILE A 1 102 ? 7.270 -3.814 -14.286 1.00 83.75 102 ILE A C 1
ATOM 813 O O . ILE A 1 102 ? 6.923 -4.964 -14.030 1.00 83.75 102 ILE A O 1
ATOM 817 N N . SER A 1 103 ? 8.116 -3.541 -15.277 1.00 84.25 103 SER A N 1
ATOM 818 C CA . SER A 1 103 ? 8.873 -4.571 -15.986 1.00 84.25 103 SER A CA 1
ATOM 819 C C . SER A 1 103 ? 10.333 -4.462 -15.584 1.00 84.25 103 SER A C 1
ATOM 821 O O . SER A 1 103 ? 10.887 -3.372 -15.616 1.00 84.25 103 SER A O 1
ATOM 823 N N . PHE A 1 104 ? 10.961 -5.584 -15.234 1.00 84.56 104 PHE A N 1
ATOM 824 C CA . PHE A 1 104 ? 12.407 -5.665 -14.991 1.00 84.56 104 PHE A CA 1
ATOM 825 C C . PHE A 1 104 ? 13.152 -6.363 -16.119 1.00 84.56 104 PHE A C 1
ATOM 827 O O . PHE A 1 104 ? 14.327 -6.690 -15.974 1.00 84.56 104 PHE A O 1
ATOM 834 N N . THR A 1 105 ? 12.473 -6.642 -17.228 1.00 87.88 105 THR A N 1
ATOM 835 C CA . THR A 1 105 ? 13.061 -7.359 -18.351 1.00 87.88 105 THR A CA 1
ATOM 836 C C . THR A 1 105 ? 13.659 -6.351 -19.322 1.00 87.88 105 THR A C 1
ATOM 838 O O . THR A 1 105 ? 12.915 -5.550 -19.899 1.00 87.88 105 THR A O 1
ATOM 841 N N . PRO A 1 106 ? 14.987 -6.371 -19.531 1.00 91.12 106 PRO A N 1
ATOM 842 C CA . PRO A 1 106 ? 15.592 -5.595 -20.594 1.00 91.12 106 PRO A CA 1
ATOM 843 C C . PRO A 1 106 ? 14.937 -5.887 -21.946 1.00 91.12 106 PRO A C 1
ATOM 845 O O . PRO A 1 106 ? 14.664 -7.035 -22.306 1.00 91.12 106 PRO A O 1
ATOM 848 N N . ARG A 1 107 ? 14.679 -4.836 -22.719 1.00 88.38 107 ARG A N 1
ATOM 849 C CA . ARG A 1 107 ? 13.959 -4.931 -23.993 1.00 88.38 107 ARG A CA 1
ATOM 850 C C . ARG A 1 107 ? 14.654 -4.111 -25.065 1.00 88.38 107 ARG A C 1
ATOM 852 O O . ARG A 1 107 ? 15.266 -3.090 -24.781 1.00 88.38 107 ARG A O 1
ATOM 859 N N . ARG A 1 108 ? 14.540 -4.545 -26.319 1.00 89.69 108 ARG A N 1
ATOM 860 C CA . ARG A 1 108 ? 14.951 -3.731 -27.468 1.00 89.69 108 ARG A CA 1
ATOM 861 C C . ARG A 1 108 ? 13.715 -3.179 -28.147 1.00 89.69 108 ARG A C 1
ATOM 863 O O . ARG A 1 108 ? 12.888 -3.956 -28.622 1.00 89.69 108 ARG A O 1
ATOM 870 N N . VAL A 1 109 ? 13.617 -1.859 -28.204 1.00 89.50 109 VAL A N 1
ATOM 871 C CA . VAL A 1 109 ? 12.501 -1.158 -28.836 1.00 89.50 109 VAL A CA 1
ATOM 872 C C . VAL A 1 109 ? 13.020 -0.492 -30.102 1.00 89.50 109 VAL A C 1
ATOM 874 O O . VAL A 1 109 ? 14.037 0.194 -30.079 1.00 89.50 109 VAL A O 1
ATOM 877 N N . TRP A 1 110 ? 12.343 -0.709 -31.223 1.00 91.31 110 TRP A N 1
ATOM 878 C CA . TRP A 1 110 ? 12.780 -0.214 -32.526 1.00 91.31 110 TRP A CA 1
ATOM 879 C C . TRP A 1 110 ? 11.726 0.711 -33.117 1.00 91.31 110 TRP A C 1
ATOM 881 O O . TRP A 1 110 ? 10.534 0.473 -32.943 1.00 91.31 110 TRP A O 1
ATOM 891 N N . THR A 1 111 ? 12.158 1.735 -33.853 1.00 90.75 111 THR A N 1
ATOM 892 C CA . THR A 1 111 ? 11.249 2.676 -34.532 1.00 90.75 111 THR A CA 1
ATOM 893 C C . THR A 1 111 ? 10.444 2.029 -35.657 1.00 90.75 111 THR A C 1
ATOM 895 O O . THR A 1 111 ? 9.387 2.532 -36.026 1.00 90.75 111 THR A O 1
ATOM 898 N N . SER A 1 112 ? 10.934 0.926 -36.226 1.00 89.69 112 SER A N 1
ATOM 899 C CA . SER A 1 112 ? 10.280 0.209 -37.319 1.00 89.69 112 SER A CA 1
ATOM 900 C C . SER A 1 112 ? 10.622 -1.281 -37.308 1.00 89.69 112 SER A C 1
ATOM 902 O O . SER A 1 112 ? 11.599 -1.711 -36.688 1.00 89.69 112 SER A O 1
ATOM 904 N N . ALA A 1 113 ? 9.847 -2.077 -38.054 1.00 86.94 113 ALA A N 1
ATOM 905 C CA . ALA A 1 113 ? 10.097 -3.510 -38.234 1.00 86.94 113 ALA A CA 1
ATOM 906 C C . ALA A 1 113 ? 11.472 -3.809 -38.865 1.00 86.94 113 ALA A C 1
ATOM 908 O O . ALA A 1 113 ? 12.056 -4.857 -38.596 1.00 86.94 113 ALA A O 1
ATOM 909 N N . ALA A 1 114 ? 12.020 -2.866 -39.640 1.00 89.44 114 ALA A N 1
ATOM 910 C CA . ALA A 1 114 ? 13.359 -2.960 -40.218 1.00 89.44 114 ALA A CA 1
ATOM 911 C C . ALA A 1 114 ? 14.491 -2.755 -39.186 1.00 89.44 114 ALA A C 1
ATOM 913 O O . ALA A 1 114 ? 15.657 -2.910 -39.535 1.00 89.44 114 ALA A O 1
ATOM 914 N N . LYS A 1 115 ? 14.165 -2.427 -37.921 1.00 87.94 115 LYS A N 1
ATOM 915 C CA . LYS A 1 115 ? 15.113 -2.256 -36.800 1.00 87.94 115 LYS A CA 1
ATOM 916 C C . LYS A 1 115 ? 16.246 -1.264 -37.089 1.00 87.94 115 LYS A C 1
ATOM 918 O O . LYS A 1 115 ? 17.377 -1.460 -36.660 1.00 87.94 115 LYS A O 1
ATOM 923 N N . ILE A 1 116 ? 15.924 -0.194 -37.815 1.00 83.81 116 ILE A N 1
ATOM 924 C CA . ILE A 1 116 ? 16.908 0.788 -38.293 1.00 83.81 116 ILE A CA 1
ATOM 925 C C . ILE A 1 116 ? 17.405 1.671 -37.141 1.00 83.81 116 ILE A C 1
ATOM 927 O O . ILE A 1 116 ? 18.608 1.862 -36.991 1.00 83.81 116 ILE A O 1
ATOM 931 N N . CYS A 1 117 ? 16.491 2.167 -36.300 1.00 87.12 117 CYS A N 1
ATOM 932 C CA . CYS A 1 117 ? 16.834 2.985 -35.137 1.00 87.12 117 CYS A CA 1
ATOM 933 C C . CYS A 1 117 ? 16.289 2.349 -33.858 1.00 87.12 117 CYS A C 1
ATOM 935 O O . CYS A 1 117 ? 15.114 1.977 -33.783 1.00 87.12 117 CYS A O 1
ATOM 937 N N . TRP A 1 118 ? 17.149 2.239 -32.847 1.00 86.69 118 TRP A N 1
ATOM 938 C CA . TRP A 1 118 ? 16.765 1.821 -31.501 1.00 86.69 118 TRP A CA 1
ATOM 939 C C . TRP A 1 118 ? 16.256 3.038 -30.720 1.00 86.69 118 TRP A C 1
ATOM 941 O O . TRP A 1 118 ? 16.874 4.101 -30.742 1.00 86.69 118 TRP A O 1
ATOM 951 N N . ILE A 1 119 ? 15.131 2.869 -30.035 1.00 90.38 119 ILE A N 1
ATOM 952 C CA . ILE A 1 119 ? 14.562 3.809 -29.070 1.00 90.38 119 ILE A CA 1
ATOM 953 C C . ILE A 1 119 ? 15.094 3.524 -27.656 1.00 90.38 119 ILE A C 1
ATOM 955 O O . ILE A 1 119 ? 14.907 2.424 -27.134 1.00 90.38 119 ILE A O 1
ATOM 959 N N . TYR A 1 120 ? 15.703 4.535 -27.032 1.00 90.81 120 TYR A N 1
ATOM 960 C CA . TYR A 1 120 ? 16.109 4.505 -25.626 1.00 90.81 120 TYR A CA 1
ATOM 961 C C . TYR A 1 120 ? 15.175 5.397 -24.799 1.00 90.81 120 TYR A C 1
ATOM 963 O O . TYR A 1 120 ? 15.315 6.617 -24.818 1.00 90.81 120 TYR A O 1
ATOM 971 N N . ASP A 1 121 ? 14.202 4.795 -24.118 1.00 88.06 121 ASP A N 1
ATOM 972 C CA . ASP A 1 121 ? 13.192 5.473 -23.288 1.00 88.06 121 ASP A CA 1
ATOM 973 C C . ASP A 1 121 ? 13.472 5.313 -21.783 1.00 88.06 121 ASP A C 1
ATOM 975 O O . ASP A 1 121 ? 13.328 6.254 -21.008 1.00 88.06 121 ASP A O 1
ATOM 979 N N . GLU A 1 122 ? 13.930 4.131 -21.374 1.00 88.50 122 GLU A N 1
ATOM 980 C CA . GLU A 1 122 ? 14.211 3.760 -19.983 1.00 88.50 122 GLU A CA 1
ATOM 981 C C . GLU A 1 122 ? 15.555 3.031 -19.858 1.00 88.50 122 GLU A C 1
ATOM 983 O O . GLU A 1 122 ? 16.079 2.492 -20.834 1.00 88.50 122 GLU A O 1
ATOM 988 N N . TRP A 1 123 ? 16.090 2.901 -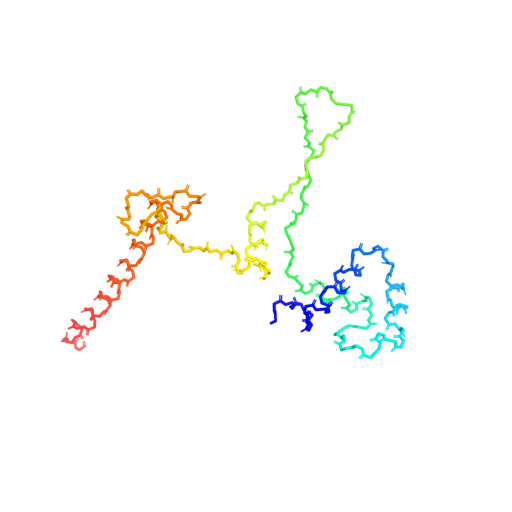18.637 1.00 88.50 123 TRP A N 1
ATOM 989 C CA . TRP A 1 123 ? 17.314 2.122 -18.385 1.00 88.50 123 TRP A CA 1
ATOM 990 C C . TRP A 1 123 ? 17.259 0.701 -18.976 1.00 88.50 123 TRP A C 1
ATOM 992 O O . TRP A 1 123 ? 18.231 0.225 -19.564 1.00 88.50 123 TRP A O 1
ATOM 1002 N N . LEU A 1 124 ? 16.100 0.040 -18.884 1.00 89.88 124 LEU A N 1
ATOM 1003 C CA . LEU A 1 124 ? 15.883 -1.323 -19.383 1.00 89.88 124 LEU A CA 1
ATOM 1004 C C . LEU A 1 124 ? 15.847 -1.427 -20.914 1.00 89.88 124 LEU A C 1
ATOM 1006 O O . LEU A 1 124 ? 15.999 -2.524 -21.450 1.00 89.88 124 LEU A O 1
ATOM 1010 N N . SER A 1 125 ? 15.696 -0.310 -21.623 1.00 90.94 125 SER A N 1
ATOM 1011 C CA . SER A 1 125 ? 15.859 -0.253 -23.080 1.00 90.94 125 SER A CA 1
ATOM 1012 C C . SER A 1 125 ? 17.321 -0.109 -23.515 1.00 90.94 125 SER A C 1
ATOM 1014 O O . SER A 1 125 ? 17.629 -0.191 -24.701 1.00 90.94 125 SER A O 1
ATOM 1016 N N . GLY A 1 126 ? 18.234 0.117 -22.566 1.00 90.69 126 GLY A N 1
ATOM 1017 C CA . GLY A 1 126 ? 19.643 0.378 -22.819 1.00 90.69 126 GLY A CA 1
ATOM 1018 C C . GLY A 1 126 ? 20.462 -0.863 -23.174 1.00 90.69 126 GLY A C 1
ATOM 1019 O O . GLY A 1 126 ? 20.197 -1.981 -22.725 1.00 90.69 126 GLY A O 1
ATOM 1020 N N . ASN A 1 127 ? 21.558 -0.636 -23.906 1.00 89.44 127 ASN A N 1
ATOM 1021 C CA . ASN A 1 127 ? 22.549 -1.669 -24.230 1.00 89.44 127 ASN A CA 1
ATOM 1022 C C . ASN A 1 127 ? 23.079 -2.385 -22.988 1.00 89.44 127 ASN A C 1
ATOM 1024 O O . ASN A 1 127 ? 23.267 -3.597 -23.006 1.00 89.44 127 ASN A O 1
ATOM 1028 N N . HIS A 1 128 ? 23.325 -1.640 -21.910 1.00 88.44 128 HIS A N 1
ATOM 1029 C CA . HIS A 1 128 ? 23.905 -2.204 -20.700 1.00 88.44 128 HIS A CA 1
ATOM 1030 C C . HIS A 1 128 ? 22.961 -3.216 -20.036 1.00 88.44 128 HIS A C 1
ATOM 1032 O O . HIS A 1 128 ? 23.363 -4.350 -19.784 1.00 88.44 128 HIS A O 1
ATOM 1038 N N . ALA A 1 129 ? 21.690 -2.848 -19.844 1.00 89.06 129 ALA A N 1
ATOM 1039 C CA . ALA A 1 129 ? 20.671 -3.745 -19.308 1.00 89.06 129 ALA A CA 1
ATOM 1040 C C . ALA A 1 129 ? 20.498 -4.995 -20.192 1.00 89.06 129 ALA A C 1
ATOM 1042 O O . ALA A 1 129 ? 20.481 -6.119 -19.688 1.00 89.06 129 ALA A O 1
ATOM 1043 N N . TRP A 1 130 ? 20.468 -4.821 -21.518 1.00 87.25 130 TRP A N 1
ATOM 1044 C CA . TRP A 1 130 ? 20.410 -5.937 -22.464 1.00 87.25 130 TRP A CA 1
ATOM 1045 C C . TRP A 1 130 ? 21.615 -6.879 -22.348 1.00 87.25 130 TRP A C 1
ATOM 1047 O O . TRP A 1 130 ? 21.460 -8.100 -22.304 1.00 87.25 130 TRP A O 1
ATOM 1057 N N . ASN A 1 131 ? 22.824 -6.326 -22.283 1.00 89.50 131 ASN A N 1
ATOM 1058 C CA . ASN A 1 131 ? 24.052 -7.110 -22.192 1.00 89.50 131 ASN A CA 1
ATOM 1059 C C . ASN A 1 131 ? 24.122 -7.901 -20.880 1.00 89.50 131 ASN A C 1
ATOM 1061 O O . ASN A 1 131 ? 24.564 -9.048 -20.899 1.00 89.50 131 ASN A O 1
ATOM 1065 N N . ILE A 1 132 ? 23.625 -7.340 -19.771 1.00 86.25 132 ILE A N 1
ATOM 1066 C CA . ILE A 1 132 ? 23.467 -8.064 -18.501 1.00 86.25 132 ILE A CA 1
ATOM 1067 C C . ILE A 1 132 ? 22.536 -9.271 -18.683 1.00 86.25 132 ILE A C 1
ATOM 1069 O O . ILE A 1 132 ? 22.899 -10.377 -18.283 1.00 86.25 132 ILE A O 1
ATOM 1073 N N . GLN A 1 133 ? 21.376 -9.098 -19.329 1.00 82.56 133 GLN A N 1
ATOM 1074 C CA . GLN A 1 133 ? 20.442 -10.203 -19.587 1.00 82.56 133 GLN A CA 1
ATOM 1075 C C . GLN A 1 133 ? 21.077 -11.306 -20.443 1.00 82.56 133 GLN A C 1
ATOM 1077 O O . GLN A 1 133 ? 20.968 -12.484 -20.102 1.00 82.56 133 GLN A O 1
ATOM 1082 N N . VAL A 1 134 ? 21.760 -10.947 -21.534 1.00 82.44 134 VAL A N 1
ATOM 1083 C CA . VAL A 1 134 ? 22.456 -11.925 -22.386 1.00 82.44 134 VAL A CA 1
ATOM 1084 C C . VAL A 1 134 ? 23.547 -12.649 -21.595 1.00 82.44 134 VAL A C 1
ATOM 1086 O O . VAL A 1 134 ? 23.641 -13.873 -21.669 1.00 82.44 134 VAL A O 1
ATOM 1089 N N . GLY A 1 135 ? 24.324 -11.921 -20.790 1.00 76.25 135 GLY A N 1
ATOM 1090 C CA . GLY A 1 135 ? 25.364 -12.492 -19.936 1.00 76.25 135 GLY A CA 1
ATOM 1091 C C . GLY A 1 135 ? 24.819 -13.486 -18.908 1.00 76.25 135 GLY A C 1
ATOM 1092 O O . GLY A 1 135 ? 25.373 -14.573 -18.763 1.00 76.25 135 GLY A O 1
ATOM 1093 N N . LEU A 1 136 ? 23.701 -13.167 -18.249 1.00 69.81 136 LEU A N 1
ATOM 1094 C CA . LEU A 1 136 ? 23.020 -14.062 -17.305 1.00 69.81 136 LEU A CA 1
ATOM 1095 C C . LEU A 1 136 ? 22.511 -15.339 -17.985 1.00 69.81 136 LEU A C 1
ATOM 1097 O O . LEU A 1 136 ? 22.746 -16.433 -17.477 1.00 69.81 136 LEU A O 1
ATOM 1101 N N . ILE A 1 137 ? 21.873 -15.225 -19.154 1.00 65.75 137 ILE A N 1
ATOM 1102 C CA . ILE A 1 137 ? 21.382 -16.384 -19.921 1.00 65.75 137 ILE A CA 1
ATOM 1103 C C . ILE A 1 137 ? 22.543 -17.303 -20.319 1.00 65.75 137 ILE A C 1
ATOM 1105 O O . ILE A 1 137 ? 22.448 -18.522 -20.170 1.00 65.75 137 ILE A O 1
ATOM 1109 N N . VAL A 1 138 ? 23.652 -16.727 -20.789 1.00 61.19 138 VAL A N 1
ATOM 1110 C CA . VAL A 1 138 ? 24.861 -17.484 -21.133 1.00 61.19 138 VAL A CA 1
ATOM 1111 C C . VAL A 1 138 ? 25.436 -18.164 -19.894 1.00 61.19 138 VAL A C 1
ATOM 1113 O O . VAL A 1 138 ? 25.757 -19.345 -19.953 1.00 61.19 138 VAL A O 1
ATOM 1116 N N . TYR A 1 139 ? 25.504 -17.473 -18.756 1.00 51.88 139 TYR A N 1
ATOM 1117 C CA . TYR A 1 139 ? 26.038 -18.036 -17.519 1.00 51.88 139 TYR A CA 1
ATOM 1118 C C . TYR A 1 139 ? 25.212 -19.227 -17.012 1.00 51.88 139 TYR A C 1
ATOM 1120 O O . TYR A 1 139 ? 25.777 -20.265 -16.667 1.00 51.88 139 TYR A O 1
ATOM 1128 N N . PHE A 1 140 ? 23.878 -19.129 -17.022 1.00 52.00 140 PHE A N 1
ATOM 1129 C CA . PHE A 1 140 ? 23.004 -20.245 -16.645 1.00 52.00 140 PHE A CA 1
ATOM 1130 C C . PHE A 1 140 ? 23.084 -21.413 -17.632 1.00 52.00 140 PHE A C 1
ATOM 1132 O O . PHE A 1 140 ? 23.109 -22.565 -17.202 1.00 52.00 140 PHE A O 1
ATOM 1139 N N . LYS A 1 141 ? 23.191 -21.137 -18.937 1.00 49.94 141 LYS A N 1
ATOM 1140 C CA . LYS A 1 141 ? 23.341 -22.174 -19.966 1.00 49.94 141 LYS A CA 1
ATOM 1141 C C . LYS A 1 141 ? 24.688 -22.894 -19.872 1.00 49.94 141 LYS A C 1
ATOM 1143 O O . LYS A 1 141 ? 24.719 -24.116 -19.896 1.00 49.94 141 LYS A O 1
ATOM 1148 N N . VAL A 1 142 ? 25.778 -22.159 -19.649 1.00 52.41 142 VAL A N 1
ATOM 1149 C CA . VAL A 1 142 ? 27.119 -22.723 -19.423 1.00 52.41 142 VAL A CA 1
ATOM 1150 C C . VAL A 1 142 ? 27.169 -23.534 -18.125 1.00 52.41 142 VAL A C 1
ATOM 1152 O O . VAL A 1 142 ? 27.751 -24.614 -18.119 1.00 52.41 142 VAL A O 1
ATOM 1155 N N . LYS A 1 143 ? 26.530 -23.082 -17.036 1.00 44.16 143 LYS A N 1
ATOM 1156 C CA . LYS A 1 143 ? 26.430 -23.872 -15.793 1.00 44.16 143 LYS A CA 1
ATOM 1157 C C . LYS A 1 143 ? 25.629 -25.159 -15.984 1.00 44.16 143 LYS A C 1
ATOM 1159 O O . LYS A 1 143 ? 26.032 -26.190 -15.454 1.00 44.16 143 LYS A O 1
ATOM 1164 N N . ALA A 1 144 ? 24.523 -25.106 -16.727 1.00 47.19 144 ALA A N 1
ATOM 1165 C CA . ALA A 1 144 ? 23.739 -26.289 -17.058 1.00 47.19 144 ALA A CA 1
ATOM 1166 C C . ALA A 1 144 ? 24.563 -27.267 -17.912 1.00 47.19 144 ALA A C 1
ATOM 1168 O O . ALA A 1 144 ? 24.711 -28.422 -17.529 1.00 47.19 144 ALA A O 1
ATOM 1169 N N . ASP A 1 145 ? 25.198 -26.801 -18.989 1.00 46.41 145 ASP A N 1
ATOM 1170 C CA . ASP A 1 145 ? 26.041 -27.636 -19.856 1.00 46.41 145 ASP A CA 1
ATOM 1171 C C . ASP A 1 145 ? 27.263 -28.217 -19.113 1.00 46.41 145 ASP A C 1
ATOM 1173 O O . ASP A 1 145 ? 27.665 -29.355 -19.366 1.00 46.41 145 ASP A O 1
ATOM 1177 N N . PHE A 1 146 ? 27.837 -27.485 -18.150 1.00 47.16 146 PHE A N 1
ATOM 1178 C CA . PHE A 1 146 ? 28.925 -27.974 -17.294 1.00 47.16 146 PHE A CA 1
ATOM 1179 C C . PHE A 1 146 ? 28.444 -29.026 -16.281 1.00 47.16 146 PHE A C 1
ATOM 1181 O O . PHE A 1 146 ? 29.122 -30.033 -16.079 1.00 47.16 146 PHE A O 1
ATOM 1188 N N . ALA A 1 147 ? 27.256 -28.850 -15.692 1.00 44.84 147 ALA A N 1
ATOM 1189 C CA . ALA A 1 147 ? 26.637 -29.844 -14.813 1.00 44.84 147 ALA A CA 1
ATOM 1190 C C . ALA A 1 147 ? 26.272 -31.136 -15.571 1.00 44.84 147 ALA A C 1
ATOM 1192 O O . ALA A 1 147 ? 26.528 -32.234 -15.078 1.00 44.84 147 ALA A O 1
ATOM 1193 N N . TYR A 1 148 ? 25.770 -31.020 -16.806 1.00 41.84 148 TYR A N 1
ATOM 1194 C CA . TYR A 1 148 ? 25.497 -32.168 -17.678 1.00 41.84 148 TYR A CA 1
ATOM 1195 C C . TYR A 1 148 ? 26.780 -32.881 -18.144 1.00 41.84 148 TYR A C 1
ATOM 1197 O O . TYR A 1 148 ? 26.799 -34.109 -18.219 1.00 41.84 148 TYR A O 1
ATOM 1205 N N . ARG A 1 149 ? 27.883 -32.157 -18.395 1.00 44.06 149 ARG A N 1
ATOM 1206 C CA . ARG A 1 149 ? 29.187 -32.770 -18.729 1.00 44.06 149 ARG A CA 1
ATOM 1207 C C . ARG A 1 149 ? 29.883 -33.433 -17.536 1.00 44.06 149 ARG A C 1
ATOM 1209 O O . ARG A 1 149 ? 30.532 -34.456 -17.732 1.00 44.06 149 ARG A O 1
ATOM 1216 N N . MET A 1 150 ? 29.723 -32.915 -16.317 1.00 38.62 150 MET A N 1
ATOM 1217 C CA . MET A 1 150 ? 30.239 -33.556 -15.095 1.00 38.62 150 MET A CA 1
ATOM 1218 C C . MET A 1 150 ? 29.525 -34.886 -14.790 1.00 38.62 150 MET A C 1
ATOM 1220 O O . MET A 1 150 ? 30.176 -35.839 -14.373 1.00 38.62 150 MET A O 1
ATOM 1224 N N . HIS A 1 151 ? 28.227 -35.007 -15.094 1.00 37.94 151 HIS A N 1
ATOM 1225 C CA . HIS A 1 151 ? 27.501 -36.282 -14.981 1.00 37.94 151 HIS A CA 1
ATOM 1226 C C . HIS A 1 151 ? 27.921 -37.343 -16.018 1.00 37.94 151 HIS A C 1
ATOM 1228 O O . HIS A 1 151 ? 27.697 -38.528 -15.790 1.00 37.94 151 HIS A O 1
ATOM 1234 N N . PHE A 1 152 ? 28.569 -36.952 -17.122 1.00 35.34 152 PHE A N 1
ATOM 1235 C CA . PHE A 1 152 ? 29.063 -37.880 -18.151 1.00 35.34 152 PHE A CA 1
ATOM 1236 C C . PHE A 1 152 ? 30.531 -38.306 -17.973 1.00 35.34 152 PHE A C 1
ATOM 1238 O O . PHE A 1 152 ? 30.970 -39.248 -18.626 1.00 35.34 152 PHE A O 1
ATOM 1245 N N . LEU A 1 153 ? 31.285 -37.660 -17.078 1.00 34.19 153 LEU A N 1
ATOM 1246 C CA . LEU A 1 153 ? 32.684 -38.004 -16.771 1.00 34.19 153 LEU A CA 1
ATOM 1247 C C . LEU A 1 153 ? 32.866 -38.682 -15.399 1.00 34.19 153 LEU A C 1
ATOM 1249 O O . LEU A 1 153 ? 33.986 -39.015 -15.029 1.00 34.19 153 LEU A O 1
ATOM 1253 N N . GLY A 1 154 ? 31.773 -38.932 -14.669 1.00 36.28 154 GLY A N 1
ATOM 1254 C CA . GLY A 1 154 ? 31.757 -39.612 -13.367 1.00 36.28 154 GLY A CA 1
ATOM 1255 C C . GLY A 1 154 ? 31.416 -41.108 -13.405 1.00 36.28 154 GLY A C 1
ATOM 1256 O O . GLY A 1 154 ? 31.117 -41.679 -12.362 1.00 36.28 154 GLY A O 1
ATOM 1257 N N . VAL A 1 155 ? 31.440 -41.758 -14.574 1.00 37.25 155 VAL A N 1
ATOM 1258 C CA . VAL A 1 155 ? 31.380 -43.227 -14.682 1.00 37.25 155 VAL A CA 1
ATOM 1259 C C . VAL A 1 155 ? 32.782 -43.738 -14.985 1.00 37.25 155 VAL A C 1
ATOM 1261 O O . VAL A 1 155 ? 33.092 -44.058 -16.126 1.00 37.25 155 VAL A O 1
ATOM 1264 N N . LEU A 1 156 ? 33.649 -43.755 -13.971 1.00 29.86 156 LEU A N 1
ATOM 1265 C CA . LEU A 1 156 ? 34.755 -44.707 -13.835 1.00 29.86 156 LEU A CA 1
ATOM 1266 C C . LEU A 1 156 ? 35.442 -44.518 -12.476 1.00 29.86 156 LEU A C 1
ATOM 1268 O O . LEU A 1 156 ? 36.115 -43.519 -12.244 1.00 29.86 156 LEU A O 1
ATOM 1272 N N . ARG A 1 157 ? 35.340 -45.591 -11.681 1.00 26.42 157 ARG A N 1
ATOM 1273 C CA . ARG A 1 157 ? 36.029 -45.933 -10.423 1.00 26.42 157 ARG A CA 1
ATOM 1274 C C . ARG A 1 157 ? 35.294 -45.585 -9.122 1.00 26.42 157 ARG A C 1
ATOM 1276 O O . ARG A 1 157 ? 35.300 -44.443 -8.690 1.00 26.42 157 ARG A O 1
ATOM 1283 N N . PHE A 1 158 ? 34.694 -46.663 -8.596 1.00 37.06 158 PHE A N 1
ATOM 1284 C CA . PHE A 1 158 ? 34.610 -47.125 -7.201 1.00 37.06 158 PHE A CA 1
ATOM 1285 C C . PHE A 1 158 ? 34.666 -46.085 -6.085 1.00 37.06 158 PHE A C 1
ATOM 1287 O O . PHE A 1 158 ? 35.729 -45.447 -5.925 1.00 37.06 158 PHE A O 1
#

pLDDT: mean 82.54, std 16.72, range [26.42, 96.5]

Sequence (158 aa):
NLYFPFASQEEWQFASWLLHSCLSLAAIDSLLSLDILKRMPLSFWTGKELQARVETLPPGPTWLCKPMEPKGATKNTVHLFYCQLLDCIQALLSHPLLAPHISFTPRRVWTSAAKICWIYDEWLSGNHAWNIQVGLIVYFKVKADFAYRMHFLGVLRF

Secondary structure (DSSP, 8-state):
-TTTTSSSHHHHHHHHHHHHTT--HHHHHHHHTSTTGGGS--S--SHHHHHHHHHTSPP-PPEEEEEE--SS--SSPEEEEEE-HHHHHHHHHT-GGGGGG---S---EESSTT--SEE--SGGGSHHHHHHHHHHHHHHHHHHHHHHHHHHS--S--

Radius of gyration: 26.76 Å; chains: 1; bounding box: 64×80×58 Å

Foldseek 3Di:
DLQPPWPDPVLSVVLVCVVVVPDDQVVQLVVLPDPVNVPDPTPDSGSVVSVVRVVPDDDAFDWDWDFDDDPDDDPDTDIDIDTDPVRNVVRVCSNSVCVVVDDLAQDWDAPDPVRPDTDDDDPSNDPVVVVVVVVVVVVVVVVVVVVVVVVVPPPDDD

InterPro domains:
  IPR041078 Plavaka transposase [PF18759] (44-133)